Protein AF-0000000079072827 (afdb_homodimer)

Sequence (158 aa):
MLQDTTKVFKAGNSLSVRLTKQDLTKFHVEDGTVLEKEYDPNGKKITFKIVDSINPNLDNFIDQFYEENKELTRELENKMLQDTTKVFKAGNSLSVRLTKQDLTKFHVEDGTVLEKEYDPNGKKITFKIVDSINPNLDNFIDQFYEENKELTRELENK

Radius of gyration: 17.03 Å; Cα contacts (8 Å, |Δi|>4): 230; chains: 2; bounding box: 29×46×60 Å

InterPro domains:
  IPR037914 SpoVT-AbrB domain superfamily [SSF89447] (5-67)

Nearest PDB structures (foldseek):
  1ub4-assembly1_C-2  TM=8.179E-01  e=3.157E-01  Escherichia coli
  2mrn-assembly1_B  TM=8.016E-01  e=7.276E-01  Escherichia coli K-12
  2mru-assembly1_A  TM=8.469E-01  e=1.677E+00  Escherichia coli K-12
  2mru-assembly1_B  TM=8.025E-01  e=1.297E+00  Escherichia coli K-12
  3o27-assembly1_B  TM=5.192E-01  e=4.394E+00  Saccharolobus islandicus

pLDDT: mean 77.92, std 18.13, range [33.12, 97.69]

Foldseek 3Di:
DPPPDWDWDDDDPDIDTDQDPVNCVVPVDDPPFDWDWDADPVRPDIDTHGDPDPPSVVVSVVVVVCVVCVVVVVVVVVD/DPPPDWDWDDDPPDIDTDQDPVNCVVPPDDPLFDWDWDADPVRPDIDTHGDPDPPSVVVSVVVVVCVVCVVVVVVVVVD

Secondary structure (DSSP, 8-state):
----EEE-EEETTEEEEEE-HHHHHHS---TT-EEEEEE-TTSSEEEEEE---SSHHHHHHHHHHHHHTHHHHHHHHT-/----EEE-EEETTEEEEEE-HHHHHHS---TT-EEEEEE-TTSSEEEEEE---SSHHHHHHHHHHHHHTHHHHHHHHT-

Organism: NCBI:txid47770

Structure (mmCIF, N/CA/C/O backbone):
data_AF-0000000079072827-model_v1
#
loop_
_entity.id
_entity.type
_entity.pdbx_description
1 polymer 'AbrB family transcriptional regulator'
#
loop_
_atom_site.group_PDB
_atom_site.id
_atom_site.type_symbol
_atom_site.label_atom_id
_atom_site.label_alt_id
_atom_site.label_comp_id
_atom_site.label_asym_id
_atom_site.label_entity_id
_atom_site.label_seq_id
_atom_site.pdbx_PDB_ins_code
_atom_site.Cartn_x
_atom_site.Cartn_y
_atom_site.Cartn_z
_atom_site.occupancy
_atom_site.B_iso_or_equiv
_atom_site.auth_seq_id
_atom_site.auth_comp_id
_atom_site.auth_asym_id
_atom_site.auth_atom_id
_atom_site.pdbx_PDB_model_num
ATOM 1 N N . MET A 1 1 ? -7.984 -13.344 -16.609 1 33.19 1 MET A N 1
ATOM 2 C CA . MET A 1 1 ? -7.684 -11.93 -16.453 1 33.19 1 MET A CA 1
ATOM 3 C C . MET A 1 1 ? -6.699 -11.703 -15.312 1 33.19 1 MET A C 1
ATOM 5 O O . MET A 1 1 ? -6.949 -12.109 -14.18 1 33.19 1 MET A O 1
ATOM 9 N N . LEU A 1 2 ? -5.348 -11.609 -15.594 1 46.47 2 LEU A N 1
ATOM 10 C CA . LEU A 1 2 ? -4.254 -11.672 -14.625 1 46.47 2 LEU A CA 1
ATOM 11 C C . LEU A 1 2 ? -4.391 -10.578 -13.57 1 46.47 2 LEU A C 1
ATOM 13 O O . LEU A 1 2 ? -4.641 -9.422 -13.906 1 46.47 2 LEU A O 1
ATOM 17 N N . GLN A 1 3 ? -4.98 -10.906 -12.484 1 61.28 3 GLN A N 1
ATOM 18 C CA . GLN A 1 3 ? -5.324 -9.992 -11.398 1 61.28 3 GLN A CA 1
ATOM 19 C C . GLN A 1 3 ? -4.168 -9.039 -11.102 1 61.28 3 GLN A C 1
ATOM 21 O O . GLN A 1 3 ? -3.004 -9.398 -11.266 1 61.28 3 GLN A O 1
ATOM 26 N N . ASP A 1 4 ? -4.48 -7.664 -11.156 1 78.88 4 ASP A N 1
ATOM 27 C CA . ASP A 1 4 ? -3.508 -6.645 -10.781 1 78.88 4 ASP A CA 1
ATOM 28 C C . ASP A 1 4 ? -2.906 -6.938 -9.414 1 78.88 4 ASP A C 1
ATOM 30 O O . ASP A 1 4 ? -3.582 -6.793 -8.391 1 78.88 4 ASP A O 1
ATOM 34 N N . THR A 1 5 ? -1.734 -7.664 -9.484 1 86.62 5 THR A N 1
ATOM 35 C CA . THR A 1 5 ? -1.096 -8.078 -8.234 1 86.62 5 THR A CA 1
ATOM 36 C C . THR A 1 5 ? 0.254 -7.383 -8.07 1 86.62 5 THR A C 1
ATOM 38 O O . THR A 1 5 ? 0.794 -6.824 -9.023 1 86.62 5 THR A O 1
ATOM 41 N N . THR A 1 6 ? 0.702 -7.293 -6.887 1 87.75 6 THR A N 1
ATOM 42 C CA . THR A 1 6 ? 2.045 -6.855 -6.52 1 87.75 6 THR A CA 1
ATOM 43 C C . THR A 1 6 ? 2.605 -7.719 -5.395 1 87.75 6 THR A C 1
ATOM 45 O O . THR A 1 6 ? 1.878 -8.508 -4.785 1 87.75 6 THR A O 1
ATOM 48 N N . LYS A 1 7 ? 3.9 -7.695 -5.254 1 88.81 7 LYS A N 1
ATOM 49 C CA . LYS A 1 7 ? 4.543 -8.438 -4.172 1 88.81 7 LYS A CA 1
ATOM 50 C C . LYS A 1 7 ? 5.129 -7.488 -3.129 1 88.81 7 LYS A C 1
ATOM 52 O O . LYS A 1 7 ? 5.727 -6.469 -3.475 1 88.81 7 LYS A O 1
ATOM 57 N N . VAL A 1 8 ? 4.879 -7.859 -1.897 1 93.69 8 VAL A N 1
ATOM 58 C CA . VAL A 1 8 ? 5.566 -7.164 -0.812 1 93.69 8 VAL A CA 1
ATOM 59 C C . VAL A 1 8 ? 7.066 -7.434 -0.896 1 93.69 8 VAL A C 1
ATOM 61 O O . VAL A 1 8 ? 7.488 -8.562 -1.166 1 93.69 8 VAL A O 1
ATOM 64 N N . PHE A 1 9 ? 7.863 -6.383 -0.652 1 90.81 9 PHE A N 1
ATOM 65 C CA . PHE A 1 9 ? 9.305 -6.586 -0.741 1 90.81 9 PHE A CA 1
ATOM 66 C C . PHE A 1 9 ? 10.023 -5.887 0.406 1 90.81 9 PHE A C 1
ATOM 68 O O . PHE A 1 9 ? 9.484 -4.941 0.995 1 90.81 9 PHE A O 1
ATOM 75 N N . LYS A 1 10 ? 11.172 -6.371 0.644 1 88.75 10 LYS A N 1
ATOM 76 C CA . LYS A 1 10 ? 11.992 -5.777 1.69 1 88.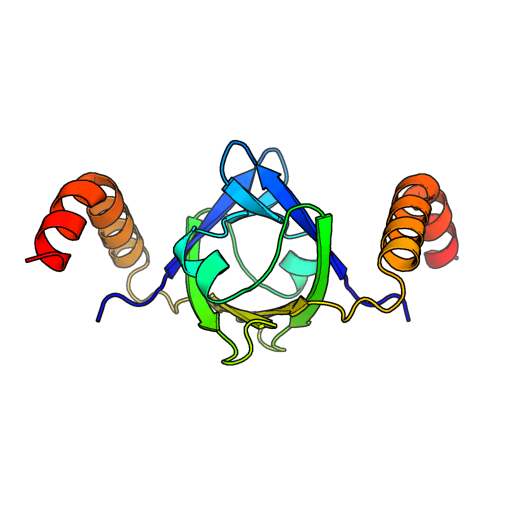75 10 LYS A CA 1
ATOM 77 C C . LYS A 1 10 ? 12.789 -4.59 1.155 1 88.75 10 LYS A C 1
ATOM 79 O O . LYS A 1 10 ? 13.461 -4.699 0.128 1 88.75 10 LYS A O 1
ATOM 84 N N . ALA A 1 11 ? 12.617 -3.473 1.735 1 82.81 11 ALA A N 1
ATOM 85 C CA . ALA A 1 11 ? 13.438 -2.287 1.497 1 82.81 11 ALA A CA 1
ATOM 86 C C . ALA A 1 11 ? 14.234 -1.91 2.742 1 82.81 11 ALA A C 1
ATOM 88 O O . ALA A 1 11 ? 13.727 -1.206 3.621 1 82.81 11 ALA A O 1
ATOM 89 N N . GLY A 1 12 ? 15.547 -2.342 2.844 1 83.06 12 GLY A N 1
ATOM 90 C CA . GLY A 1 12 ? 16.266 -2.234 4.102 1 83.06 12 GLY A CA 1
ATOM 91 C C . GLY A 1 12 ? 15.695 -3.117 5.195 1 83.06 12 GLY A C 1
ATOM 92 O O . GLY A 1 12 ? 15.578 -4.332 5.02 1 83.06 12 GLY A O 1
ATOM 93 N N . ASN A 1 13 ? 15.266 -2.5 6.281 1 86 13 ASN A N 1
ATOM 94 C CA . ASN A 1 13 ? 14.703 -3.262 7.391 1 86 13 ASN A CA 1
ATOM 95 C C . ASN A 1 13 ? 13.18 -3.195 7.406 1 86 13 ASN A C 1
ATOM 97 O O . ASN A 1 13 ? 12.539 -3.691 8.336 1 86 13 ASN A O 1
ATOM 101 N N . SER A 1 14 ? 12.688 -2.633 6.348 1 89.5 14 SER A N 1
ATOM 102 C CA . SER A 1 14 ? 11.242 -2.441 6.301 1 89.5 14 SER A CA 1
ATOM 103 C C . SER A 1 14 ? 10.625 -3.184 5.121 1 89.5 14 SER A C 1
ATOM 105 O O . SER A 1 14 ? 11.32 -3.531 4.164 1 89.5 14 SER A O 1
ATOM 107 N N . LEU A 1 15 ? 9.367 -3.523 5.27 1 94.69 15 LEU A N 1
ATOM 108 C CA . LEU A 1 15 ? 8.594 -4.027 4.141 1 94.69 15 LEU A CA 1
ATOM 109 C C . LEU A 1 15 ? 7.883 -2.893 3.416 1 94.69 15 LEU A C 1
ATOM 111 O O . LEU A 1 15 ? 7.484 -1.906 4.039 1 94.69 15 LEU A O 1
ATOM 115 N N . SER A 1 16 ? 7.754 -3.008 2.129 1 95.56 16 SER A N 1
ATOM 116 C CA . SER A 1 16 ? 7.121 -1.974 1.316 1 95.56 16 SER A CA 1
ATOM 117 C C . SER A 1 16 ? 6.312 -2.584 0.177 1 95.56 16 SER A C 1
ATOM 119 O O . SER A 1 16 ? 6.48 -3.762 -0.148 1 95.56 16 SER A O 1
ATOM 121 N N . VAL A 1 17 ? 5.453 -1.799 -0.346 1 96.12 17 VAL A N 1
ATOM 122 C CA . VAL A 1 17 ? 4.738 -2.121 -1.575 1 96.12 17 VAL A CA 1
ATOM 123 C C . VAL A 1 17 ? 5.043 -1.075 -2.643 1 96.12 17 VAL A C 1
ATOM 125 O O . VAL A 1 17 ? 4.969 0.128 -2.383 1 96.12 17 VAL A O 1
ATOM 128 N N . ARG A 1 18 ? 5.406 -1.565 -3.76 1 94.25 18 ARG A N 1
ATOM 129 C CA . ARG A 1 18 ? 5.672 -0.675 -4.883 1 94.25 18 ARG A CA 1
ATOM 130 C C . ARG A 1 18 ? 4.375 -0.261 -5.57 1 94.25 18 ARG A C 1
ATOM 132 O O . ARG A 1 18 ? 3.469 -1.079 -5.742 1 94.25 18 ARG A O 1
ATOM 139 N N . LEU A 1 19 ? 4.359 0.982 -5.961 1 95.94 19 LEU A N 1
ATOM 140 C CA . LEU A 1 19 ? 3.273 1.49 -6.793 1 95.94 19 LEU A CA 1
ATOM 141 C C . LEU A 1 19 ? 3.715 1.609 -8.25 1 95.94 19 LEU A C 1
ATOM 143 O O . LEU A 1 19 ? 4.512 2.488 -8.586 1 95.94 19 LEU A O 1
ATOM 147 N N . THR A 1 20 ? 3.178 0.785 -9.016 1 90.5 20 THR A N 1
ATOM 148 C CA . THR A 1 20 ? 3.564 0.727 -10.422 1 90.5 20 THR A CA 1
ATOM 149 C C . THR A 1 20 ? 2.975 1.903 -11.195 1 90.5 20 THR A C 1
ATOM 151 O O . THR A 1 20 ? 2.145 2.646 -10.664 1 90.5 20 THR A O 1
ATOM 154 N N . LYS A 1 21 ? 3.494 2.08 -12.391 1 88.5 21 LYS A N 1
ATOM 155 C CA . LYS A 1 21 ? 2.938 3.109 -13.266 1 88.5 21 LYS A CA 1
ATOM 156 C C . LYS A 1 21 ? 1.429 2.939 -13.422 1 88.5 21 LYS A C 1
ATOM 158 O O . LYS A 1 21 ? 0.687 3.924 -13.438 1 88.5 21 LYS A O 1
ATOM 163 N N . GLN A 1 22 ? 1.003 1.661 -13.602 1 89.25 22 GLN A N 1
ATOM 164 C CA . GLN A 1 22 ? -0.427 1.387 -13.703 1 89.25 22 GLN A CA 1
ATOM 165 C C . GLN A 1 22 ? -1.166 1.853 -12.445 1 89.25 22 GLN A C 1
ATOM 167 O O . GLN A 1 22 ? -2.252 2.428 -12.539 1 89.25 22 GLN A O 1
ATOM 172 N N . ASP A 1 23 ? -0.635 1.545 -11.281 1 93.69 23 ASP A N 1
ATOM 173 C CA . ASP A 1 23 ? -1.243 2.01 -10.039 1 93.69 23 ASP A CA 1
ATOM 174 C C . ASP A 1 23 ? -1.442 3.523 -10.062 1 93.69 23 ASP A C 1
ATOM 176 O O . ASP A 1 23 ? -2.496 4.02 -9.656 1 93.69 23 ASP A O 1
ATOM 180 N N . LEU A 1 24 ? -0.415 4.23 -10.617 1 94.5 24 LEU A N 1
ATOM 181 C CA . LEU A 1 24 ? -0.396 5.684 -10.531 1 94.5 24 LEU A CA 1
ATOM 182 C C . LEU A 1 24 ? -1.414 6.297 -11.492 1 94.5 24 LEU A C 1
ATOM 184 O O . LEU A 1 24 ? -1.799 7.457 -11.336 1 94.5 24 LEU A O 1
ATOM 188 N N . THR A 1 25 ? -1.812 5.547 -12.492 1 93.75 25 THR A N 1
ATOM 189 C CA . THR A 1 25 ? -2.887 6.004 -13.367 1 93.75 25 THR A CA 1
ATOM 190 C C . THR A 1 25 ? -4.234 5.926 -12.656 1 93.75 25 THR A C 1
ATOM 192 O O . THR A 1 25 ? -5.16 6.668 -12.992 1 93.75 25 THR A O 1
AT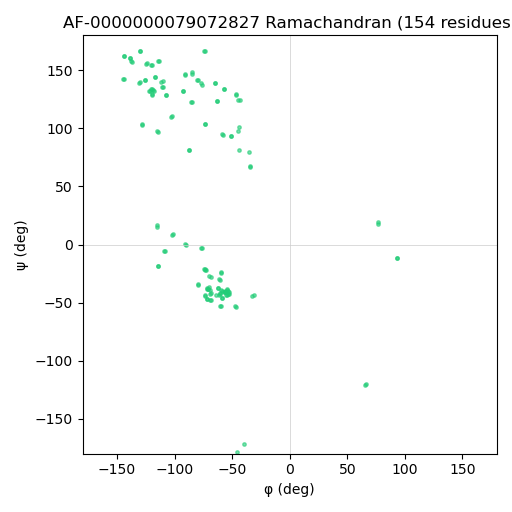OM 195 N N . LYS A 1 26 ? -4.332 5.094 -11.633 1 95.06 26 LYS A N 1
ATOM 196 C CA . LYS A 1 26 ? -5.609 4.812 -10.977 1 95.06 26 LYS A CA 1
ATOM 197 C C . LYS A 1 26 ? -5.613 5.328 -9.539 1 95.06 26 LYS A C 1
ATOM 199 O O . LYS A 1 26 ? -6.664 5.387 -8.898 1 95.06 26 LYS A O 1
ATOM 204 N N . PHE A 1 27 ? -4.559 5.566 -9.031 1 95.75 27 PHE A N 1
ATOM 205 C CA . PHE A 1 27 ? -4.305 6.102 -7.695 1 95.75 27 PHE A CA 1
ATOM 206 C C . PHE A 1 27 ? -3.383 7.312 -7.762 1 95.75 27 PHE A C 1
ATOM 208 O O . PHE A 1 27 ? -2.172 7.168 -7.938 1 95.75 27 PHE A O 1
ATOM 215 N N . HIS A 1 28 ? -3.959 8.477 -7.617 1 94.44 28 HIS A N 1
ATOM 216 C CA . HIS A 1 28 ? -3.285 9.719 -7.984 1 94.44 28 HIS A CA 1
ATOM 217 C C . HIS A 1 28 ? -2.455 10.25 -6.824 1 94.44 28 HIS A C 1
ATOM 219 O O . HIS A 1 28 ? -2.834 11.242 -6.188 1 94.44 28 HIS A O 1
ATOM 225 N N . VAL A 1 29 ? -1.306 9.641 -6.742 1 93.94 29 VAL A N 1
ATOM 226 C CA . VAL A 1 29 ? -0.385 10.055 -5.688 1 93.94 29 VAL A CA 1
ATOM 227 C C . VAL A 1 29 ? 0.958 10.445 -6.297 1 93.94 29 VAL A C 1
ATOM 229 O O . VAL A 1 29 ? 1.267 10.07 -7.43 1 93.94 29 VAL A O 1
ATOM 232 N N . GLU A 1 30 ? 1.674 11.266 -5.609 1 90.94 30 GLU A N 1
ATOM 233 C CA . GLU A 1 30 ? 3.049 11.648 -5.914 1 90.94 30 GLU A CA 1
ATOM 234 C C . GLU A 1 30 ? 3.945 11.508 -4.688 1 90.94 30 GLU A C 1
ATOM 236 O O . GLU A 1 30 ? 3.471 11.172 -3.6 1 90.94 30 GLU A O 1
ATOM 241 N N . ASP A 1 31 ? 5.207 11.555 -4.957 1 90.38 31 ASP A N 1
ATOM 242 C CA . ASP A 1 31 ? 6.141 11.562 -3.834 1 90.38 31 ASP A CA 1
ATOM 243 C C . ASP A 1 31 ? 5.707 12.562 -2.766 1 90.38 31 ASP A C 1
ATOM 245 O O . ASP A 1 31 ? 5.363 13.703 -3.078 1 90.38 31 ASP A O 1
ATOM 249 N N . GLY A 1 32 ? 5.633 12.141 -1.535 1 88.19 32 GLY A N 1
ATOM 250 C CA . GLY A 1 32 ? 5.273 13.008 -0.43 1 88.19 32 GLY A CA 1
ATOM 251 C C . GLY A 1 32 ? 3.787 12.992 -0.117 1 88.19 32 GLY A C 1
ATOM 252 O O . GLY A 1 32 ? 3.355 13.539 0.9 1 88.19 32 GLY A O 1
ATOM 253 N N . THR A 1 33 ? 2.943 12.422 -0.979 1 90.25 33 THR A N 1
ATOM 254 C CA . THR A 1 33 ? 1.516 12.344 -0.694 1 90.25 33 THR A CA 1
ATOM 255 C C . THR A 1 33 ? 1.265 11.625 0.627 1 90.25 33 THR A C 1
ATOM 257 O O . THR A 1 33 ? 1.859 10.578 0.891 1 90.25 33 THR A O 1
ATOM 260 N N . VAL A 1 34 ? 0.416 12.164 1.445 1 89.81 34 VAL A N 1
ATOM 261 C CA . VAL A 1 34 ? 0.065 11.578 2.732 1 89.81 34 VAL A CA 1
ATOM 262 C C . VAL A 1 34 ? -1.169 10.688 2.576 1 89.81 34 VAL A C 1
ATOM 264 O O . VAL A 1 34 ? -2.158 11.094 1.96 1 89.81 34 VAL A O 1
ATOM 267 N N . LEU A 1 35 ? -1.066 9.5 3.131 1 93 35 LEU A N 1
ATOM 268 C CA . LEU A 1 35 ? -2.135 8.516 3.037 1 93 35 LEU A CA 1
ATOM 269 C C . LEU A 1 35 ? -2.637 8.125 4.426 1 93 35 LEU A C 1
ATOM 271 O O . LEU A 1 35 ? -1.845 7.973 5.355 1 93 35 LEU A O 1
ATOM 275 N N . GLU A 1 36 ? -3.836 8.086 4.59 1 92.5 36 GLU A N 1
ATOM 276 C CA . GLU A 1 36 ? -4.43 7.426 5.746 1 92.5 36 GLU A CA 1
ATOM 277 C C . GLU A 1 36 ? -4.609 5.93 5.5 1 92.5 36 GLU A C 1
ATOM 279 O O . GLU A 1 36 ? -4.879 5.508 4.375 1 92.5 36 GLU A O 1
ATOM 284 N N . LYS A 1 37 ? -4.484 5.141 6.512 1 94.19 37 LYS A N 1
ATOM 285 C CA . LYS A 1 37 ? -4.566 3.689 6.402 1 94.19 37 LYS A CA 1
ATOM 286 C C . LYS A 1 37 ? -5.84 3.156 7.051 1 94.19 37 LYS A C 1
ATOM 288 O O . LYS A 1 37 ? -6.262 3.646 8.102 1 94.19 37 LYS A O 1
ATOM 293 N N . GLU A 1 38 ? -6.422 2.219 6.457 1 95 38 GLU A N 1
ATOM 294 C CA . GLU A 1 38 ? -7.5 1.408 7.012 1 95 38 GLU A CA 1
ATOM 295 C C . GLU A 1 38 ? -7.172 -0.08 6.934 1 95 38 GLU A C 1
ATOM 297 O O . GLU A 1 38 ? -6.629 -0.55 5.93 1 95 38 GLU A O 1
ATOM 302 N N . TYR A 1 39 ? -7.582 -0.737 8.008 1 95.75 39 TYR A N 1
ATOM 303 C CA . TYR A 1 39 ? -7.27 -2.16 8.086 1 95.75 39 TYR A CA 1
ATOM 304 C C . TYR A 1 39 ? -8.547 -2.996 8.102 1 95.75 39 TYR A C 1
ATOM 306 O O . TYR A 1 39 ? -9.555 -2.592 8.695 1 95.75 39 TYR A O 1
ATOM 314 N N . ASP A 1 40 ? -8.406 -4.078 7.465 1 94.06 40 ASP A N 1
ATOM 315 C CA . ASP A 1 40 ? -9.422 -5.113 7.641 1 94.06 40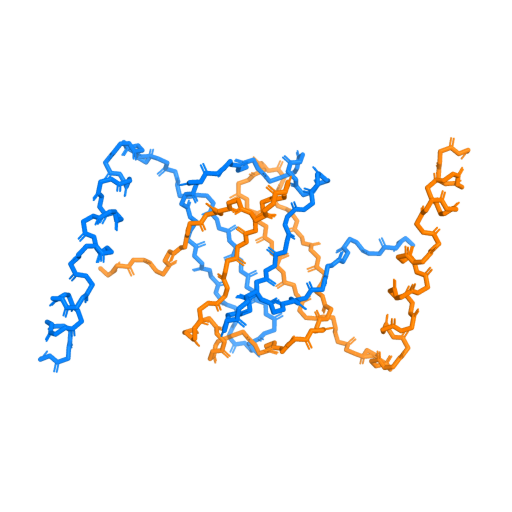 ASP A CA 1
ATOM 316 C C . ASP A 1 40 ? -9.242 -5.832 8.977 1 94.06 40 ASP A C 1
ATOM 318 O O . ASP A 1 40 ? -8.117 -6.117 9.391 1 94.06 40 ASP A O 1
ATOM 322 N N . PRO A 1 41 ? -10.281 -6.102 9.688 1 93.25 41 PRO A N 1
ATOM 323 C CA . PRO A 1 41 ? -10.18 -6.723 11.008 1 93.25 41 PRO A CA 1
ATOM 324 C C . PRO A 1 41 ? -9.5 -8.094 10.961 1 93.25 41 PRO A C 1
ATOM 326 O O . PRO A 1 41 ? -8.93 -8.531 11.969 1 93.25 41 PRO A O 1
ATOM 329 N N . ASN A 1 42 ? -9.516 -8.797 9.82 1 91.81 42 ASN A N 1
ATOM 330 C CA . ASN A 1 42 ? -8.953 -10.141 9.727 1 91.81 42 ASN A CA 1
ATOM 331 C C . ASN A 1 42 ? -7.48 -10.102 9.32 1 91.81 42 ASN A C 1
ATOM 333 O O . ASN A 1 42 ? -6.848 -11.148 9.164 1 91.81 42 ASN A O 1
ATOM 337 N N . GLY A 1 43 ? -7 -8.961 9.133 1 94.5 43 GLY A N 1
ATOM 338 C CA . GLY A 1 43 ? -5.59 -8.805 8.82 1 94.5 43 GLY A CA 1
ATOM 339 C C . GLY A 1 43 ? -5.254 -9.156 7.379 1 94.5 43 GLY A C 1
ATOM 340 O O . GLY A 1 43 ? -4.094 -9.398 7.051 1 94.5 43 GLY A O 1
ATOM 341 N N . LYS A 1 44 ? -6.234 -9.18 6.488 1 93.94 44 LYS A N 1
ATOM 342 C CA . LYS A 1 44 ? -6.023 -9.68 5.133 1 93.94 44 LYS A CA 1
ATOM 343 C C . LYS A 1 44 ? -6.062 -8.539 4.117 1 93.94 44 LYS A C 1
ATOM 345 O O . LYS A 1 44 ? -5.781 -8.742 2.936 1 93.94 44 LYS A O 1
ATOM 350 N N . LYS A 1 45 ? -6.398 -7.328 4.609 1 96.31 45 LYS A N 1
ATOM 351 C CA . LYS A 1 45 ? -6.527 -6.203 3.693 1 96.31 45 LYS A CA 1
ATOM 352 C C . LYS A 1 45 ? -6.047 -4.906 4.344 1 96.31 45 LYS A C 1
ATOM 354 O O . LYS A 1 45 ? -6.316 -4.656 5.52 1 96.31 45 LYS A O 1
ATOM 359 N N . ILE A 1 46 ? -5.406 -4.055 3.609 1 97.69 46 ILE A N 1
ATOM 360 C CA . ILE A 1 46 ? -5.082 -2.688 4.008 1 97.69 46 ILE A CA 1
ATOM 361 C C . ILE A 1 46 ? -5.5 -1.716 2.908 1 97.69 46 ILE A C 1
ATOM 363 O O . ILE A 1 46 ? -5.352 -2.01 1.721 1 97.69 46 ILE A O 1
ATOM 367 N N . THR A 1 47 ? -6.027 -0.637 3.277 1 97.19 47 THR A N 1
ATOM 368 C CA . THR A 1 47 ? -6.434 0.416 2.354 1 97.19 47 THR A CA 1
ATOM 369 C C . THR A 1 47 ? -5.668 1.705 2.629 1 97.19 47 THR A C 1
ATOM 371 O O . THR A 1 47 ? -5.516 2.109 3.783 1 97.19 47 THR A O 1
ATOM 374 N N . PHE A 1 48 ? -5.168 2.27 1.556 1 96.69 48 PHE A N 1
ATOM 375 C CA . PHE A 1 48 ? -4.566 3.596 1.607 1 96.69 48 PHE A CA 1
ATOM 376 C C . PHE A 1 48 ? -5.469 4.629 0.941 1 96.69 48 PHE A C 1
ATOM 378 O O . PHE A 1 48 ? -5.91 4.434 -0.193 1 96.69 48 PHE A O 1
ATOM 385 N N . LYS A 1 49 ? -5.73 5.719 1.673 1 94.56 49 LYS A N 1
ATOM 386 C CA . LYS A 1 49 ? -6.559 6.812 1.177 1 94.56 49 LYS A CA 1
ATOM 387 C C . LYS A 1 49 ? -5.793 8.133 1.188 1 94.56 49 LYS A C 1
ATOM 389 O O . LYS A 1 49 ? -5.145 8.469 2.18 1 94.56 49 LYS A O 1
ATOM 394 N N . ILE A 1 50 ? -5.914 8.789 0.037 1 92.5 50 ILE A N 1
ATOM 395 C CA . ILE A 1 50 ? -5.297 10.109 -0.015 1 92.5 50 ILE A CA 1
ATOM 396 C C . ILE A 1 50 ? -5.973 11.039 0.991 1 92.5 50 ILE A C 1
ATOM 398 O O . ILE A 1 50 ? -7.203 11.125 1.031 1 92.5 50 ILE A O 1
ATOM 402 N N . VAL A 1 51 ? -5.152 11.539 1.825 1 85.31 51 VAL A N 1
ATOM 403 C CA . VAL A 1 51 ? -5.688 12.484 2.799 1 85.31 51 VAL A CA 1
ATOM 404 C C . VAL A 1 51 ? -5.992 13.812 2.115 1 85.31 51 VAL A C 1
ATOM 406 O O . VAL A 1 51 ? -5.141 14.367 1.416 1 85.31 51 VAL A O 1
ATOM 409 N N . ASP A 1 52 ? -7.188 14.078 1.859 1 70.56 52 ASP A N 1
ATOM 410 C CA . ASP A 1 52 ? -7.578 15.359 1.289 1 70.56 52 ASP A CA 1
ATOM 411 C C . ASP A 1 52 ? -6.852 16.516 1.983 1 70.56 52 ASP A C 1
ATOM 413 O O . ASP A 1 52 ? -6.676 16.5 3.203 1 70.56 52 ASP A O 1
ATOM 417 N N . SER A 1 53 ? -5.785 16.922 1.169 1 52.41 53 SER A N 1
ATOM 418 C CA . SER A 1 53 ? -5.074 18.109 1.643 1 52.41 53 SER A CA 1
ATOM 419 C C . SER A 1 53 ? -6.027 19.094 2.314 1 52.41 53 SER A C 1
ATOM 421 O O . SER A 1 53 ? -6.934 19.625 1.671 1 52.41 53 SER A O 1
ATOM 423 N N . ILE A 1 54 ? -6.578 18.844 3.355 1 55.03 54 ILE A N 1
ATOM 424 C CA . ILE A 1 54 ? -6.445 20.219 3.816 1 55.03 54 ILE A CA 1
ATOM 425 C C . ILE A 1 54 ? -5.074 20.766 3.422 1 55.03 54 ILE A C 1
ATOM 427 O O . ILE A 1 54 ? -4.199 20.016 2.996 1 55.03 54 ILE A O 1
ATOM 431 N N . ASN A 1 55 ? -4.531 21.984 3.832 1 57.03 55 ASN A N 1
ATOM 432 C CA . ASN A 1 55 ? -3.311 22.688 3.479 1 57.03 55 ASN A CA 1
ATOM 433 C C . ASN A 1 55 ? -2.105 21.766 3.432 1 57.03 55 ASN A C 1
ATOM 435 O O . ASN A 1 55 ? -1.542 21.406 4.473 1 57.03 55 ASN A O 1
ATOM 439 N N . PRO A 1 56 ? -2.047 21.078 2.238 1 53.88 56 PRO A N 1
ATOM 440 C CA . PRO A 1 56 ? -0.885 20.203 2.109 1 53.88 56 PRO A CA 1
ATOM 441 C C . PRO A 1 56 ? 0.337 20.719 2.863 1 53.88 56 PRO A C 1
ATOM 443 O O . PRO A 1 56 ? 1.117 19.938 3.402 1 53.88 56 PRO A O 1
ATOM 446 N N . ASN A 1 57 ? 0.471 21.969 2.672 1 53.06 57 ASN A N 1
ATOM 447 C CA . ASN A 1 57 ? 1.551 22.594 3.422 1 53.06 57 ASN A CA 1
ATOM 448 C C . ASN A 1 57 ? 1.425 22.328 4.918 1 53.06 57 ASN A C 1
ATOM 450 O O . ASN A 1 57 ? 2.424 22.078 5.594 1 53.06 57 ASN A O 1
ATOM 454 N N . LEU A 1 58 ? 0.238 22.359 5.297 1 58.31 58 LEU A N 1
ATOM 455 C CA . LEU A 1 58 ? 0.027 22.125 6.719 1 58.31 58 LEU A CA 1
ATOM 456 C C . LEU A 1 58 ? 0.267 20.656 7.066 1 58.31 58 LEU A C 1
ATOM 458 O O . LEU A 1 58 ? 0.895 20.359 8.086 1 58.31 58 LEU A O 1
ATOM 462 N N . ASP A 1 59 ? -0.094 19.797 6.289 1 55.66 59 ASP A N 1
ATOM 463 C CA . ASP A 1 59 ? 0.045 18.375 6.543 1 55.66 59 ASP A CA 1
ATOM 464 C C . ASP A 1 59 ? 1.512 17.953 6.52 1 55.66 59 ASP A C 1
ATOM 466 O O . ASP A 1 59 ? 1.959 17.188 7.379 1 55.66 59 ASP A O 1
ATOM 470 N N . ASN A 1 60 ? 2.109 18.422 5.5 1 57.5 60 ASN A N 1
ATOM 471 C CA . ASN A 1 60 ? 3.547 18.188 5.434 1 57.5 60 ASN A CA 1
ATOM 472 C C . ASN A 1 60 ? 4.262 18.719 6.668 1 57.5 60 ASN A C 1
ATOM 474 O O . ASN A 1 60 ? 5.215 18.109 7.156 1 57.5 60 ASN A O 1
ATOM 478 N N . PHE A 1 61 ? 3.783 19.891 7.055 1 60.03 61 PHE A N 1
ATOM 479 C CA . PHE A 1 61 ? 4.355 20.5 8.25 1 60.03 61 PHE A CA 1
ATOM 480 C C . PHE A 1 61 ? 4.109 19.625 9.469 1 60.03 61 PHE A C 1
ATOM 482 O O . PHE A 1 61 ? 5.012 19.422 10.289 1 60.03 61 PHE A O 1
ATOM 489 N N . ILE A 1 62 ? 3.08 19.047 9.562 1 61.59 62 ILE A N 1
ATOM 490 C CA . ILE A 1 62 ? 2.721 18.234 10.711 1 61.59 62 ILE A CA 1
ATOM 491 C C . ILE A 1 62 ? 3.518 16.922 10.695 1 61.59 62 ILE A C 1
ATOM 493 O O . ILE A 1 62 ? 4.074 16.516 11.711 1 61.59 62 ILE A O 1
ATOM 497 N N . ASP A 1 63 ? 3.566 16.406 9.562 1 58.09 63 ASP A N 1
ATOM 498 C CA . ASP A 1 63 ? 4.348 15.188 9.422 1 58.09 63 ASP A CA 1
ATOM 499 C C . ASP A 1 63 ? 5.809 15.422 9.789 1 58.09 63 ASP A C 1
ATOM 501 O O . ASP A 1 63 ? 6.418 14.602 10.484 1 58.09 63 ASP A O 1
ATOM 505 N N . GLN A 1 64 ? 6.32 16.438 9.117 1 58.81 64 GLN A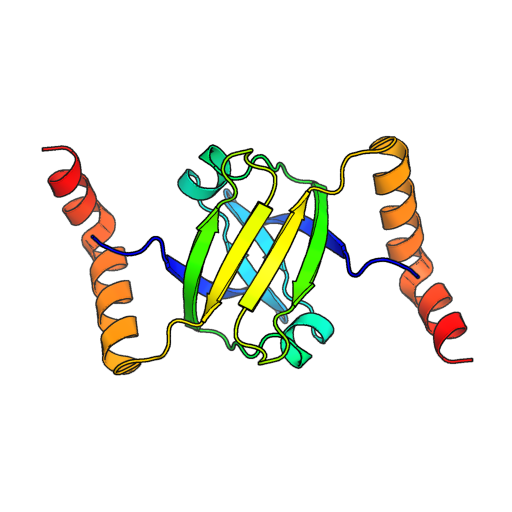 N 1
ATOM 506 C CA . GLN A 1 64 ? 7.699 16.812 9.422 1 58.81 64 GLN A CA 1
ATOM 507 C C . GLN A 1 64 ? 7.879 17.078 10.914 1 58.81 64 GLN A C 1
ATOM 509 O O . GLN A 1 64 ? 8.891 16.703 11.5 1 58.81 64 GLN A O 1
ATOM 514 N N . PHE A 1 65 ? 6.91 17.781 11.453 1 61.16 65 PHE A N 1
ATOM 515 C CA . PHE A 1 65 ? 6.926 18.078 12.883 1 61.16 65 PHE A CA 1
ATOM 516 C C . PHE A 1 65 ? 6.926 16.797 13.703 1 61.16 65 PHE A C 1
ATOM 518 O O . PHE A 1 65 ? 7.691 16.672 14.656 1 61.16 65 PHE A O 1
ATOM 525 N N . TYR A 1 66 ? 6.16 15.766 13.281 1 58.25 66 TYR A N 1
ATOM 526 C CA . TYR A 1 66 ? 6.07 14.492 13.984 1 58.25 66 TYR A CA 1
ATOM 527 C C . TYR A 1 66 ? 7.355 13.688 13.82 1 58.25 66 TYR A C 1
ATOM 529 O O . TYR A 1 66 ? 7.836 13.07 14.766 1 58.25 66 TYR A O 1
ATOM 537 N N . GLU A 1 67 ? 7.809 13.617 12.664 1 58 67 GLU A N 1
ATOM 538 C CA . GLU A 1 67 ? 9.039 12.883 12.398 1 58 67 GLU A CA 1
ATOM 539 C C . GLU A 1 67 ? 10.219 13.484 13.164 1 58 67 GLU A C 1
ATOM 541 O O . GLU A 1 67 ? 11.062 12.758 13.695 1 58 67 GLU A O 1
ATOM 546 N N . GLU A 1 68 ? 10.258 14.727 13.172 1 60.75 68 GLU A N 1
ATOM 547 C CA . GLU A 1 68 ? 11.336 15.438 13.852 1 60.75 68 GLU A CA 1
ATOM 548 C C . GLU A 1 68 ? 11.219 15.297 15.367 1 60.75 68 GLU A C 1
ATOM 550 O O . GLU A 1 68 ? 12.227 15.305 16.078 1 60.75 68 GLU A O 1
ATOM 555 N N . ASN A 1 69 ? 9.992 15.109 15.703 1 60.88 69 ASN A N 1
ATOM 556 C CA . ASN A 1 69 ? 9.758 15.086 17.141 1 60.88 69 ASN A CA 1
ATOM 557 C C . ASN A 1 69 ? 9.273 13.711 17.609 1 60.88 69 ASN A C 1
ATOM 559 O O . ASN A 1 69 ? 8.609 13.602 18.641 1 60.88 69 ASN A O 1
ATOM 563 N N . LYS A 1 70 ? 9.445 12.711 16.734 1 60.31 70 LYS A N 1
ATOM 564 C CA . LYS A 1 70 ? 8.953 11.359 16.953 1 60.31 70 LYS A CA 1
ATOM 565 C C . LYS A 1 70 ? 9.289 10.867 18.359 1 60.31 70 LYS A C 1
ATOM 567 O O . LYS A 1 70 ? 8.453 10.266 19.031 1 60.31 70 LYS A O 1
ATOM 572 N N . GLU A 1 71 ? 10.5 10.945 18.656 1 56.69 71 GLU A N 1
ATOM 573 C CA . GLU A 1 71 ? 10.938 10.523 19.984 1 56.69 71 GLU A CA 1
ATOM 574 C C . GLU A 1 71 ? 10.18 11.273 21.078 1 56.69 71 GLU A C 1
ATOM 576 O O . GLU A 1 71 ? 9.789 10.68 22.078 1 56.69 71 GLU A O 1
ATOM 581 N N . LEU A 1 72 ? 9.992 12.492 20.812 1 58.44 72 LEU A N 1
ATOM 582 C CA . LEU A 1 72 ? 9.297 13.297 21.812 1 58.44 72 LEU A CA 1
ATOM 583 C C . LEU A 1 72 ? 7.832 12.883 21.906 1 58.44 72 LEU A C 1
ATOM 585 O O . LEU A 1 72 ? 7.277 12.797 23.016 1 58.44 72 LEU A O 1
ATOM 589 N N . THR A 1 73 ? 7.246 12.664 20.797 1 57.5 73 THR A N 1
ATOM 590 C CA . THR A 1 73 ? 5.832 12.297 20.75 1 57.5 73 THR A CA 1
ATOM 591 C C . THR A 1 73 ? 5.617 10.891 21.312 1 57.5 73 THR A C 1
ATOM 593 O O . THR A 1 73 ? 4.66 10.648 22.047 1 57.5 73 THR A O 1
ATOM 596 N N . ARG A 1 74 ? 6.449 10.047 21.047 1 55.78 74 ARG A N 1
ATOM 597 C CA . ARG A 1 74 ? 6.387 8.695 21.609 1 55.78 74 ARG A CA 1
ATOM 598 C C . ARG A 1 74 ? 6.492 8.727 23.125 1 55.78 74 ARG A C 1
ATOM 600 O O . ARG A 1 74 ? 5.809 7.969 23.812 1 55.78 74 ARG A O 1
ATOM 607 N N . GLU A 1 75 ? 7.328 9.469 23.562 1 55.06 75 GLU A N 1
ATOM 608 C CA . GLU A 1 75 ? 7.508 9.641 25 1 55.06 75 GLU A CA 1
ATOM 609 C C . GLU A 1 75 ? 6.246 10.188 25.656 1 55.06 75 GLU A C 1
ATOM 611 O O . GLU A 1 75 ? 5.922 9.828 26.781 1 55.06 75 GLU A O 1
ATOM 616 N N . LEU A 1 76 ? 5.59 10.891 24.953 1 55.62 76 LEU A N 1
ATOM 617 C CA . LEU A 1 76 ? 4.367 11.477 25.484 1 55.62 76 LEU A CA 1
ATOM 618 C C . LEU A 1 76 ? 3.227 10.469 25.469 1 55.62 76 LEU A C 1
ATOM 620 O O . LEU A 1 76 ? 2.354 10.5 26.344 1 55.62 76 LEU A O 1
ATOM 624 N N . GLU A 1 77 ? 3.287 9.664 24.453 1 51.5 77 GLU A N 1
ATOM 625 C CA . GLU A 1 77 ? 2.252 8.641 24.359 1 51.5 77 GLU A CA 1
ATOM 626 C C . GLU A 1 77 ? 2.449 7.555 25.406 1 51.5 77 GLU A C 1
ATOM 628 O O . GLU A 1 77 ? 1.485 6.918 25.844 1 51.5 77 GLU A O 1
ATOM 633 N N . ASN A 1 78 ? 3.572 7.148 25.734 1 50.56 78 ASN A N 1
ATOM 634 C CA . ASN A 1 78 ? 3.887 6.117 26.719 1 50.56 78 ASN A CA 1
ATOM 635 C C . ASN A 1 78 ? 3.756 6.648 28.141 1 50.56 78 ASN A C 1
ATOM 637 O O . ASN A 1 78 ? 3.953 5.902 29.109 1 50.56 78 ASN A O 1
ATOM 641 N N . LYS A 1 79 ? 3.455 7.926 28.406 1 48.03 79 LYS A N 1
ATOM 642 C CA . LYS A 1 79 ? 3.088 8.352 29.75 1 48.03 79 LYS A CA 1
ATOM 643 C C . LYS A 1 79 ? 1.577 8.297 29.953 1 48.03 79 LYS A C 1
ATOM 645 O O . LYS A 1 79 ? 0.811 8.484 29 1 48.03 79 LYS A O 1
ATOM 650 N N . MET B 1 1 ? -6.887 12.078 17.641 1 33.12 1 MET B N 1
ATOM 651 C CA . MET B 1 1 ? -6.441 10.711 17.406 1 33.12 1 MET B CA 1
ATOM 652 C C . MET B 1 1 ? -5.625 10.617 16.109 1 33.12 1 MET B C 1
ATOM 654 O O . MET B 1 1 ? -6.109 10.992 15.047 1 33.12 1 MET B O 1
ATOM 658 N N . LEU B 1 2 ? -4.262 10.719 16.188 1 46.22 2 LEU B N 1
ATOM 659 C CA . LEU B 1 2 ? -3.355 10.938 15.062 1 46.22 2 LEU B CA 1
ATOM 660 C C . LEU B 1 2 ? -3.504 9.828 14.023 1 46.22 2 LEU B C 1
ATOM 662 O O . LEU B 1 2 ? -3.5 8.648 14.367 1 46.22 2 LEU B O 1
ATOM 666 N N . GLN B 1 3 ? -4.309 10.07 13.062 1 61.41 3 GLN B N 1
ATOM 667 C CA . GLN B 1 3 ? -4.688 9.102 12.039 1 61.41 3 GLN B CA 1
ATOM 668 C C . GLN B 1 3 ? -3.465 8.352 11.516 1 61.41 3 GLN B C 1
ATOM 670 O O . GLN B 1 3 ? -2.359 8.891 11.492 1 61.41 3 GLN B O 1
ATOM 675 N N . ASP B 1 4 ? -3.553 6.938 11.609 1 79.25 4 ASP B N 1
ATOM 676 C CA . ASP B 1 4 ? -2.512 6.082 11.047 1 79.25 4 ASP B CA 1
ATOM 677 C C . ASP B 1 4 ? -2.221 6.453 9.594 1 79.25 4 ASP B C 1
ATOM 679 O O . ASP B 1 4 ? -3.039 6.199 8.711 1 79.25 4 ASP B O 1
ATOM 683 N N . THR B 1 5 ? -1.202 7.344 9.492 1 86.75 5 THR B N 1
ATOM 684 C CA . THR B 1 5 ? -0.867 7.836 8.156 1 86.75 5 THR B CA 1
ATOM 685 C C . THR B 1 5 ? 0.521 7.359 7.742 1 86.75 5 THR B C 1
ATOM 687 O O . THR B 1 5 ? 1.304 6.898 8.578 1 86.75 5 THR B O 1
ATOM 690 N N . THR B 1 6 ? 0.761 7.332 6.496 1 88.12 6 THR B N 1
ATOM 691 C CA . THR B 1 6 ? 2.07 7.105 5.891 1 88.12 6 THR B CA 1
ATOM 692 C C . THR B 1 6 ? 2.281 8.031 4.699 1 88.12 6 THR B C 1
ATOM 694 O O . THR B 1 6 ? 1.347 8.695 4.25 1 88.12 6 THR B O 1
ATOM 697 N N . LYS B 1 7 ? 3.514 8.211 4.328 1 88.94 7 LYS B N 1
ATOM 698 C CA . LYS B 1 7 ? 3.838 9.031 3.164 1 88.94 7 LYS B CA 1
ATOM 699 C C . LYS B 1 7 ? 4.367 8.18 2.018 1 88.94 7 LYS B C 1
ATOM 701 O O . LYS B 1 7 ? 5.168 7.266 2.234 1 88.94 7 LYS B O 1
ATOM 706 N N . VAL B 1 8 ? 3.848 8.492 0.842 1 93.75 8 VAL B N 1
ATOM 707 C CA . VAL B 1 8 ? 4.43 7.898 -0.358 1 93.75 8 VAL B CA 1
ATOM 708 C C . VAL B 1 8 ? 5.859 8.398 -0.54 1 93.75 8 VAL B C 1
ATOM 710 O O . VAL B 1 8 ? 6.141 9.578 -0.335 1 93.75 8 VAL B O 1
ATOM 713 N N . PHE B 1 9 ? 6.75 7.48 -0.927 1 91.06 9 PHE B N 1
ATOM 714 C CA . PHE B 1 9 ? 8.133 7.902 -1.094 1 91.06 9 PHE B CA 1
ATOM 715 C C . PHE B 1 9 ? 8.734 7.309 -2.363 1 91.06 9 PHE B C 1
ATOM 717 O O . PHE B 1 9 ? 8.258 6.281 -2.857 1 91.06 9 PHE B O 1
ATOM 724 N N . LYS B 1 10 ? 9.719 7.965 -2.797 1 88.38 10 LYS B N 1
ATOM 725 C CA . LYS B 1 10 ? 10.422 7.5 -3.986 1 88.38 10 LYS B CA 1
ATOM 726 C C . LYS B 1 10 ? 11.477 6.457 -3.625 1 88.38 10 LYS B C 1
ATOM 728 O O . LYS B 1 10 ? 12.297 6.676 -2.73 1 88.38 10 LYS B O 1
ATOM 733 N N . ALA B 1 11 ? 11.375 5.32 -4.188 1 83 11 ALA B N 1
ATOM 734 C CA . ALA B 1 11 ? 12.391 4.277 -4.113 1 83 11 ALA B CA 1
ATOM 735 C C . ALA B 1 11 ? 12.984 3.994 -5.488 1 83 11 ALA B C 1
ATOM 737 O O . ALA B 1 11 ? 12.438 3.207 -6.262 1 83 11 ALA B O 1
ATOM 738 N N . GLY B 1 12 ? 14.188 4.598 -5.828 1 82.25 12 GLY B N 1
ATOM 739 C CA . GLY B 1 12 ? 14.672 4.566 -7.195 1 82.25 12 GLY B CA 1
ATOM 740 C C . GLY B 1 12 ? 13.789 5.324 -8.164 1 82.25 12 GLY B C 1
ATOM 741 O O . GLY B 1 12 ? 13.516 6.512 -7.965 1 82.25 12 GLY B O 1
ATOM 742 N N . ASN B 1 13 ? 13.289 4.625 -9.148 1 85.44 13 ASN B N 1
ATOM 743 C CA . ASN B 1 13 ? 12.438 5.266 -10.141 1 85.44 13 ASN B CA 1
ATOM 744 C C . ASN B 1 13 ? 10.961 4.977 -9.883 1 85.44 13 ASN B C 1
ATOM 746 O O . ASN B 1 13 ? 10.094 5.363 -10.672 1 85.44 13 ASN B O 1
ATOM 750 N N . SER B 1 14 ? 10.734 4.375 -8.742 1 89.06 14 SER B N 1
ATOM 751 C CA . SER B 1 14 ? 9.367 3.979 -8.43 1 89.06 14 SER B CA 1
ATOM 752 C C . SER B 1 14 ? 8.875 4.645 -7.148 1 89.06 14 SER B C 1
ATOM 754 O O . SER B 1 14 ? 9.68 5.113 -6.34 1 89.06 14 SER B O 1
ATOM 756 N N . LEU B 1 15 ? 7.59 4.793 -7.062 1 94.44 15 LEU B N 1
ATOM 757 C CA . LEU B 1 15 ? 6.977 5.191 -5.797 1 94.44 15 LEU B CA 1
ATOM 758 C C . LEU B 1 15 ? 6.594 3.973 -4.973 1 94.44 15 LEU B C 1
ATOM 760 O O . LEU B 1 15 ? 6.258 2.922 -5.523 1 94.44 15 LEU B O 1
ATOM 764 N N . SER B 1 16 ? 6.672 4.09 -3.693 1 95.62 16 SER B N 1
ATOM 765 C CA . SER B 1 16 ? 6.359 2.984 -2.795 1 95.62 16 SER B CA 1
ATOM 766 C C . SER B 1 16 ? 5.68 3.479 -1.523 1 95.62 16 SER B C 1
ATOM 768 O O . SER B 1 16 ? 5.715 4.672 -1.219 1 95.62 16 SER B O 1
ATOM 770 N N . VAL B 1 17 ? 5.062 2.574 -0.86 1 96.19 17 VAL B N 1
ATOM 771 C CA . VAL B 1 17 ? 4.527 2.797 0.48 1 96.19 17 VAL B CA 1
ATOM 772 C C . VAL B 1 17 ? 5.176 1.825 1.463 1 96.19 17 VAL B C 1
ATOM 774 O O . VAL B 1 17 ? 5.242 0.622 1.204 1 96.19 17 VAL B O 1
ATOM 777 N N . ARG B 1 18 ? 5.66 2.377 2.482 1 94.31 18 ARG B N 1
ATOM 778 C CA . ARG B 1 18 ? 6.254 1.552 3.529 1 94.31 18 ARG B CA 1
ATOM 779 C C . ARG B 1 18 ? 5.18 0.952 4.43 1 94.31 18 ARG B C 1
ATOM 781 O O . ARG B 1 18 ? 4.203 1.621 4.766 1 94.31 18 ARG B O 1
ATOM 788 N N . LEU B 1 19 ? 5.434 -0.274 4.812 1 96.06 19 LEU B N 1
ATOM 789 C CA . LEU B 1 19 ? 4.602 -0.929 5.816 1 96.06 19 LEU B CA 1
ATOM 790 C C . LEU B 1 19 ? 5.305 -0.953 7.172 1 96.06 19 LEU B C 1
ATOM 792 O O . LEU B 1 19 ? 6.277 -1.688 7.359 1 96.06 19 LEU B O 1
ATOM 796 N N . THR B 1 20 ? 4.793 -0.202 8.039 1 91.25 20 THR B N 1
ATOM 797 C CA . THR B 1 20 ? 5.402 -0.062 9.359 1 91.25 20 THR B CA 1
ATOM 798 C C . THR B 1 20 ? 5.156 -1.306 10.203 1 91.25 20 THR B C 1
ATOM 800 O O . THR B 1 20 ? 4.375 -2.18 9.82 1 91.25 20 THR B O 1
ATOM 803 N N . LYS B 1 21 ? 5.891 -1.384 11.297 1 89.12 21 LYS B N 1
ATOM 804 C CA . LYS B 1 21 ? 5.668 -2.479 12.242 1 89.12 21 LYS B CA 1
ATOM 805 C C . LYS B 1 21 ? 4.203 -2.549 12.664 1 89.12 21 LYS B C 1
ATOM 807 O O . LYS B 1 21 ? 3.639 -3.637 12.789 1 89.12 21 LYS B O 1
ATOM 812 N N . GLN B 1 22 ? 3.621 -1.354 12.93 1 89.69 22 GLN B N 1
ATOM 813 C CA . GLN B 1 22 ? 2.205 -1.308 13.281 1 89.69 22 GLN B CA 1
ATOM 814 C C . GLN B 1 22 ? 1.341 -1.904 12.18 1 89.69 22 GLN B C 1
ATOM 816 O O . GLN B 1 22 ? 0.393 -2.643 12.453 1 89.69 22 GLN B O 1
ATOM 821 N N . ASP B 1 23 ? 1.595 -1.533 10.938 1 93.88 23 ASP B N 1
ATOM 822 C CA . ASP B 1 23 ? 0.857 -2.105 9.812 1 93.88 23 ASP B CA 1
ATOM 823 C C . ASP B 1 23 ? 0.904 -3.633 9.852 1 93.88 23 ASP B C 1
ATOM 825 O O . ASP B 1 23 ? -0.113 -4.293 9.633 1 93.88 23 ASP B O 1
ATOM 829 N N . LEU B 1 24 ? 2.111 -4.164 10.195 1 94.69 24 LEU B N 1
ATOM 830 C CA . LEU B 1 24 ? 2.344 -5.598 10.094 1 94.69 24 LEU B CA 1
ATOM 831 C C . LEU B 1 24 ? 1.62 -6.348 11.211 1 94.69 24 LEU B C 1
ATOM 833 O O . LEU B 1 24 ? 1.402 -7.559 11.109 1 94.69 24 LEU B O 1
ATOM 837 N N . THR B 1 25 ? 1.293 -5.668 12.273 1 94 25 THR B N 1
ATOM 838 C CA . THR B 1 25 ? 0.478 -6.277 13.32 1 94 25 THR B CA 1
ATOM 839 C C . THR B 1 25 ? -0.971 -6.418 12.867 1 94 25 THR B C 1
ATOM 841 O O . THR B 1 25 ? -1.697 -7.289 13.352 1 94 25 THR B O 1
ATOM 844 N N . LYS B 1 26 ? -1.387 -5.613 11.883 1 95.06 26 LYS B N 1
ATOM 845 C CA . LYS B 1 26 ? -2.785 -5.543 11.469 1 95.06 26 LYS B CA 1
ATOM 846 C C . LYS B 1 26 ? -2.967 -6.07 10.047 1 95.06 26 LYS B C 1
ATOM 848 O O . LYS B 1 26 ? -4.094 -6.312 9.609 1 95.06 26 LYS B O 1
ATOM 853 N N . PHE B 1 27 ? -1.996 -6.145 9.344 1 95.88 27 PHE B N 1
ATOM 854 C CA . PHE B 1 27 ? -1.907 -6.652 7.984 1 95.88 27 PHE B CA 1
ATOM 855 C C . PHE B 1 27 ? -0.807 -7.699 7.867 1 95.88 27 PHE B C 1
ATOM 857 O O . PHE B 1 27 ? 0.376 -7.359 7.797 1 95.88 27 PHE B O 1
ATOM 864 N N . HIS B 1 28 ? -1.207 -8.938 7.82 1 94.5 28 HIS B N 1
ATOM 865 C CA . HIS B 1 28 ? -0.29 -10.047 8.039 1 94.5 28 HIS B CA 1
ATOM 866 C C . HIS B 1 28 ? 0.39 -10.469 6.746 1 94.5 28 HIS B C 1
ATOM 868 O O . HIS B 1 28 ? 0.049 -11.508 6.172 1 94.5 28 HIS B O 1
ATOM 874 N N . VAL B 1 29 ? 1.398 -9.688 6.461 1 94.19 29 VAL B N 1
ATOM 875 C CA . VAL B 1 29 ? 2.166 -9.977 5.254 1 94.19 29 VAL B CA 1
ATOM 876 C C . VAL B 1 29 ? 3.641 -10.148 5.609 1 94.19 29 VAL B C 1
ATOM 878 O O . VAL B 1 29 ? 4.086 -9.711 6.672 1 94.19 29 VAL B O 1
ATOM 881 N N . GLU B 1 30 ? 4.348 -10.859 4.789 1 91.25 30 GLU B N 1
ATOM 882 C CA . GLU B 1 30 ? 5.797 -11.023 4.84 1 91.25 30 GLU B CA 1
ATOM 883 C C . GLU B 1 30 ? 6.43 -10.758 3.475 1 91.25 30 GLU B C 1
ATOM 885 O O . GLU B 1 30 ? 5.723 -10.508 2.496 1 91.25 30 GLU B O 1
ATOM 890 N N . ASP B 1 31 ? 7.715 -10.609 3.516 1 90.56 31 ASP B N 1
ATOM 891 C CA . ASP B 1 31 ? 8.422 -10.484 2.246 1 90.56 31 ASP B CA 1
ATOM 892 C C . ASP B 1 31 ? 7.965 -11.547 1.253 1 90.56 31 ASP B C 1
ATOM 894 O O . ASP B 1 31 ? 7.867 -12.727 1.601 1 90.56 31 ASP B O 1
ATOM 898 N N . GLY B 1 32 ? 7.602 -11.148 0.07 1 88.31 32 GLY B N 1
ATOM 899 C CA . GLY B 1 32 ? 7.191 -12.078 -0.971 1 88.31 32 GLY B CA 1
ATOM 900 C C . GLY B 1 32 ? 5.691 -12.305 -1.013 1 88.31 32 GLY B C 1
ATOM 901 O O . GLY B 1 32 ? 5.18 -12.93 -1.942 1 88.31 32 GLY B O 1
ATOM 902 N N . THR B 1 33 ? 4.938 -11.867 -0.002 1 90.38 33 THR B N 1
ATOM 903 C CA . THR B 1 33 ? 3.49 -12.023 -0.027 1 90.38 33 THR B CA 1
ATOM 904 C C . THR B 1 33 ? 2.896 -11.367 -1.271 1 90.38 33 THR B C 1
ATOM 906 O O . THR B 1 33 ? 3.254 -10.234 -1.614 1 90.38 33 THR B O 1
ATOM 909 N N . VAL B 1 34 ? 2.014 -12.047 -1.937 1 89.75 34 VAL B N 1
ATOM 910 C CA . VAL B 1 34 ? 1.352 -11.531 -3.133 1 89.75 34 VAL B CA 1
ATOM 911 C C . VAL B 1 34 ? 0.045 -10.844 -2.746 1 89.75 34 VAL B C 1
ATOM 913 O O . VAL B 1 34 ? -0.743 -11.391 -1.968 1 89.75 34 VAL B O 1
ATOM 916 N N . LEU B 1 35 ? -0.135 -9.656 -3.289 1 92.88 35 LEU B N 1
ATOM 917 C CA . LEU B 1 35 ? -1.312 -8.844 -2.992 1 92.88 35 LEU B CA 1
ATOM 918 C C . LEU B 1 35 ? -2.105 -8.555 -4.262 1 92.88 35 LEU B C 1
ATOM 920 O O . LEU B 1 35 ? -1.523 -8.297 -5.316 1 92.88 35 LEU B O 1
ATOM 924 N N . GLU B 1 36 ? -3.305 -8.703 -4.203 1 92.31 36 GLU B N 1
ATOM 925 C CA . GLU B 1 36 ? -4.191 -8.156 -5.23 1 92.31 36 GLU B CA 1
ATOM 926 C C . GLU B 1 36 ? -4.543 -6.703 -4.938 1 92.31 36 GLU B C 1
ATOM 928 O O . GLU B 1 36 ? -4.66 -6.305 -3.777 1 92.31 36 GLU B O 1
ATOM 933 N N . LYS B 1 37 ? -4.746 -5.926 -5.953 1 94.12 37 LYS B N 1
ATOM 934 C CA . LYS B 1 37 ? -5.023 -4.496 -5.812 1 94.12 37 LYS B CA 1
ATOM 935 C C . LYS B 1 37 ? -6.461 -4.176 -6.215 1 94.12 37 LYS B C 1
ATOM 937 O O . LYS B 1 37 ? -6.984 -4.742 -7.176 1 94.12 37 LYS B O 1
ATOM 942 N N . GLU B 1 38 ? -7.059 -3.336 -5.508 1 95.06 38 GLU B N 1
ATOM 943 C CA . GLU B 1 38 ? -8.328 -2.709 -5.848 1 95.06 38 GLU B CA 1
ATOM 944 C C . GLU B 1 38 ? -8.227 -1.188 -5.805 1 95.06 38 GLU B C 1
ATOM 946 O O . GLU B 1 38 ? -7.594 -0.627 -4.91 1 95.06 38 GLU B O 1
ATOM 951 N N . TYR B 1 39 ? -8.922 -0.612 -6.777 1 95.69 39 TYR B N 1
ATOM 952 C CA . TYR B 1 39 ? -8.859 0.841 -6.887 1 95.69 39 TYR B CA 1
ATOM 953 C C . TYR B 1 39 ? -10.234 1.46 -6.672 1 95.69 39 TYR B C 1
ATOM 955 O O . TYR B 1 39 ? -11.25 0.884 -7.07 1 95.69 39 TYR B O 1
ATOM 963 N N . ASP B 1 40 ? -10.172 2.57 -6.051 1 94.12 40 ASP B N 1
ATOM 964 C CA . ASP B 1 40 ? -11.367 3.412 -6.039 1 94.12 40 ASP B CA 1
ATOM 965 C C . ASP B 1 40 ? -11.531 4.141 -7.371 1 94.12 40 ASP B C 1
ATOM 967 O O . ASP B 1 40 ? -10.555 4.609 -7.957 1 94.12 40 ASP B O 1
ATOM 971 N N . PRO B 1 41 ? -12.695 4.246 -7.887 1 93.19 41 PRO B N 1
ATOM 972 C CA . PRO B 1 41 ? -12.922 4.859 -9.195 1 93.19 41 PRO B CA 1
ATOM 973 C C . PRO B 1 41 ? -12.453 6.312 -9.258 1 93.19 41 PRO B C 1
ATOM 975 O O . PRO B 1 41 ? -12.148 6.824 -10.336 1 93.19 41 PRO B O 1
ATOM 978 N N . ASN B 1 42 ? -12.359 7.031 -8.117 1 91.94 42 ASN B N 1
ATOM 979 C CA . ASN B 1 42 ? -11.992 8.445 -8.109 1 91.94 42 ASN B CA 1
ATOM 980 C C . ASN B 1 42 ? -10.484 8.633 -7.969 1 91.94 42 ASN B C 1
ATOM 982 O O . ASN B 1 42 ? -10 9.766 -7.906 1 91.94 42 ASN B O 1
ATOM 986 N N . GLY B 1 43 ? -9.812 7.578 -7.887 1 94.62 43 GLY B N 1
ATOM 987 C CA . GLY B 1 43 ? -8.359 7.641 -7.824 1 94.62 43 GLY B CA 1
ATOM 988 C C . GLY B 1 43 ? -7.836 8.055 -6.461 1 94.62 43 GLY B C 1
ATOM 989 O O . GLY B 1 43 ? -6.684 8.477 -6.336 1 94.62 43 GLY B O 1
ATOM 990 N N . LYS B 1 44 ? -8.641 7.961 -5.414 1 93.94 44 LYS B N 1
ATOM 991 C CA . LYS B 1 44 ? -8.266 8.5 -4.109 1 93.94 44 LYS B CA 1
ATOM 992 C C . LYS B 1 44 ? -7.949 7.379 -3.119 1 93.94 44 LYS B C 1
ATOM 994 O O . LYS B 1 44 ? -7.484 7.641 -2.01 1 93.94 44 LYS B O 1
ATOM 999 N N . LYS B 1 45 ? -8.18 6.148 -3.568 1 96.31 45 LYS B N 1
ATOM 1000 C CA . LYS B 1 45 ? -7.977 5.023 -2.66 1 96.31 45 LYS B CA 1
ATOM 1001 C C . LYS B 1 45 ? -7.422 3.811 -3.4 1 96.31 45 LYS B C 1
ATOM 1003 O O . LYS B 1 45 ? -7.855 3.504 -4.516 1 96.31 45 LYS B O 1
ATOM 1008 N N . ILE B 1 46 ? -6.543 3.059 -2.805 1 97.69 46 ILE B N 1
ATOM 1009 C CA . ILE B 1 46 ? -6.086 1.755 -3.275 1 97.69 46 ILE B CA 1
ATOM 1010 C C . ILE B 1 46 ? -6.152 0.743 -2.133 1 97.69 46 ILE B C 1
ATOM 1012 O O . ILE B 1 46 ? -5.844 1.073 -0.985 1 97.69 46 ILE B O 1
ATOM 1016 N N . THR B 1 47 ? -6.566 -0.419 -2.408 1 97.12 47 THR B N 1
ATOM 1017 C CA . THR B 1 47 ? -6.633 -1.511 -1.442 1 97.12 47 THR B CA 1
ATOM 1018 C C . THR B 1 47 ? -5.73 -2.666 -1.87 1 97.12 47 THR B C 1
ATOM 1020 O O . THR B 1 47 ? -5.727 -3.057 -3.039 1 97.12 47 THR B O 1
ATOM 1023 N N . PHE B 1 48 ? -4.969 -3.123 -0.914 1 96.62 48 PHE B N 1
ATOM 1024 C CA . PHE B 1 48 ? -4.188 -4.34 -1.093 1 96.62 48 PHE B CA 1
ATOM 1025 C C . PHE B 1 48 ? -4.781 -5.492 -0.292 1 96.62 48 PHE B C 1
ATOM 1027 O O . PHE B 1 48 ? -5.039 -5.355 0.906 1 96.62 48 PHE B O 1
ATOM 1034 N N . LYS B 1 49 ? -5.004 -6.621 -0.985 1 94.62 49 LYS B N 1
ATOM 1035 C CA . LYS B 1 49 ? -5.555 -7.82 -0.363 1 94.62 49 LYS B CA 1
ATOM 1036 C C . LYS B 1 49 ? -4.609 -9.008 -0.527 1 94.62 49 LYS B C 1
ATOM 1038 O O . LYS B 1 49 ? -4.09 -9.25 -1.619 1 94.62 49 LYS B O 1
ATOM 1043 N N . ILE B 1 50 ? -4.414 -9.664 0.625 1 92.56 50 ILE B N 1
ATOM 1044 C CA . ILE B 1 50 ? -3.6 -10.875 0.549 1 92.56 50 ILE B CA 1
ATOM 1045 C C . ILE B 1 50 ? -4.289 -11.906 -0.337 1 92.56 50 ILE B C 1
ATOM 1047 O O . ILE B 1 50 ? -5.48 -12.188 -0.165 1 92.56 50 ILE B O 1
ATOM 1051 N N . VAL B 1 51 ? -3.557 -12.281 -1.306 1 85.38 51 VAL B N 1
ATOM 1052 C CA . VAL B 1 51 ? -4.102 -13.305 -2.189 1 85.38 51 VAL B CA 1
ATOM 1053 C C . VAL B 1 51 ? -4.078 -14.656 -1.484 1 85.38 51 VAL B C 1
ATOM 1055 O O . VAL B 1 51 ? -3.047 -15.07 -0.951 1 85.38 51 VAL B O 1
ATOM 1058 N N . ASP B 1 52 ? -5.16 -15.094 -1.04 1 70.94 52 ASP B N 1
ATOM 1059 C CA . ASP B 1 52 ? -5.242 -16.422 -0.438 1 70.94 52 ASP B CA 1
ATOM 1060 C C . ASP B 1 52 ? -4.508 -17.453 -1.287 1 70.94 52 ASP B C 1
ATOM 1062 O O . ASP B 1 52 ? -4.594 -17.438 -2.518 1 70.94 52 ASP B O 1
ATOM 1066 N N . SER B 1 53 ? -3.219 -17.656 -0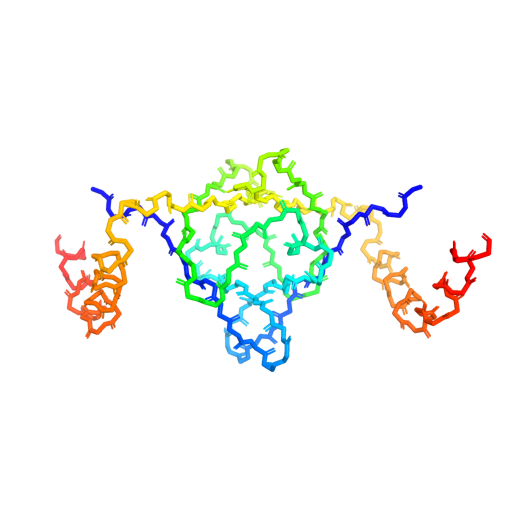.744 1 52.88 53 SER B N 1
ATOM 1067 C CA . SER B 1 53 ? -2.426 -18.703 -1.385 1 52.88 53 SER B CA 1
ATOM 1068 C C . SER B 1 53 ? -3.309 -19.844 -1.862 1 52.88 53 SER B C 1
ATOM 1070 O O . SER B 1 53 ? -3.936 -20.531 -1.052 1 52.88 53 SER B O 1
ATOM 1072 N N . ILE B 1 54 ? -4.105 -19.656 -2.764 1 55.34 54 ILE B N 1
ATOM 1073 C CA . ILE B 1 54 ? -3.836 -21 -3.266 1 55.34 54 ILE B CA 1
ATOM 1074 C C . ILE B 1 54 ? -2.328 -21.25 -3.281 1 55.34 54 ILE B C 1
ATOM 1076 O O . ILE B 1 54 ? -1.537 -20.328 -3.125 1 55.34 54 ILE B O 1
ATOM 1080 N N . ASN B 1 55 ? -1.703 -22.422 -3.732 1 57.88 55 ASN B N 1
ATOM 1081 C CA . ASN B 1 55 ? -0.341 -22.953 -3.701 1 57.88 55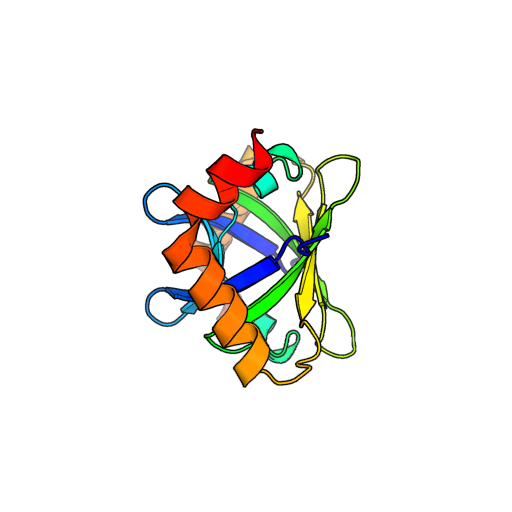 ASN B CA 1
ATOM 1082 C C . ASN B 1 55 ? 0.69 -21.828 -3.85 1 57.88 55 ASN B C 1
ATOM 1084 O O . ASN B 1 55 ? 0.978 -21.391 -4.965 1 57.88 55 ASN B O 1
ATOM 1088 N N . PRO B 1 56 ? 0.889 -21.156 -2.656 1 55.03 56 PRO B N 1
ATOM 1089 C CA . PRO B 1 56 ? 1.89 -20.094 -2.707 1 55.03 56 PRO B CA 1
ATOM 1090 C C . PRO B 1 56 ? 3.023 -20.391 -3.686 1 55.03 56 PRO B C 1
ATOM 1092 O O . PRO B 1 56 ? 3.541 -19.469 -4.332 1 55.03 56 PRO B O 1
ATOM 1095 N N . ASN B 1 57 ? 3.408 -21.594 -3.566 1 53.69 57 ASN B N 1
ATOM 1096 C CA . ASN B 1 57 ? 4.43 -22.016 -4.516 1 53.69 57 ASN B CA 1
ATOM 1097 C C . ASN B 1 57 ? 3.992 -21.766 -5.957 1 53.69 57 ASN B C 1
ATOM 1099 O O . ASN B 1 57 ? 4.797 -21.344 -6.789 1 53.69 57 ASN B O 1
ATOM 1103 N N . LEU B 1 58 ? 2.785 -22.016 -6.133 1 59.19 58 LEU B N 1
ATOM 1104 C CA . LEU B 1 58 ? 2.281 -21.797 -7.484 1 59.19 58 LEU B CA 1
ATOM 1105 C C . LEU B 1 58 ? 2.195 -20.312 -7.805 1 59.19 58 LEU B C 1
ATOM 1107 O O . LEU B 1 58 ? 2.562 -19.891 -8.898 1 59.19 58 LEU B O 1
ATOM 1111 N N . ASP B 1 59 ? 1.839 -19.547 -6.938 1 56.69 59 ASP B N 1
ATOM 1112 C CA . ASP B 1 59 ? 1.686 -18.109 -7.145 1 56.69 59 ASP B CA 1
ATOM 1113 C C . ASP B 1 59 ? 3.039 -17.438 -7.371 1 56.69 59 ASP B C 1
ATOM 1115 O O . ASP B 1 59 ? 3.184 -16.594 -8.266 1 56.69 59 ASP B O 1
ATOM 1119 N N . ASN B 1 60 ? 3.9 -17.797 -6.516 1 58.19 60 ASN B N 1
ATOM 1120 C CA . ASN B 1 60 ? 5.262 -17.312 -6.699 1 58.19 60 ASN B CA 1
ATOM 1121 C C . ASN B 1 60 ? 5.82 -17.703 -8.062 1 58.19 60 ASN B C 1
ATOM 1123 O O . ASN B 1 60 ? 6.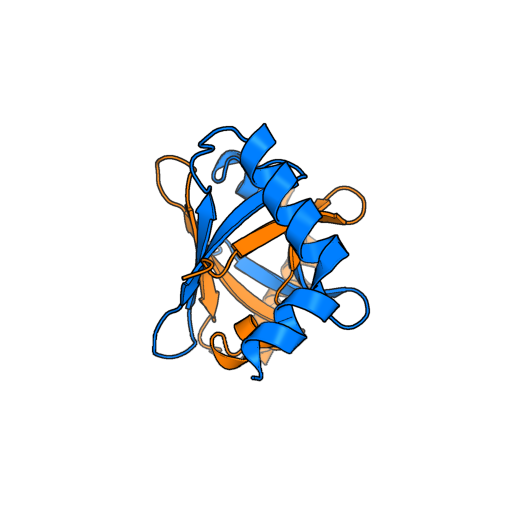551 -16.922 -8.688 1 58.19 60 ASN B O 1
ATOM 1127 N N . PHE B 1 61 ? 5.496 -18.922 -8.406 1 60.94 61 PHE B N 1
ATOM 1128 C CA . PHE B 1 61 ? 5.941 -19.406 -9.703 1 60.94 61 PHE B CA 1
ATOM 1129 C C . PHE B 1 61 ? 5.336 -18.578 -10.828 1 60.94 61 PHE B C 1
ATOM 1131 O O . PHE B 1 61 ? 6.027 -18.203 -11.781 1 60.94 61 PHE B O 1
ATOM 1138 N N . ILE B 1 62 ? 4.223 -18.188 -10.719 1 61.69 62 ILE B N 1
ATOM 1139 C CA . ILE B 1 62 ? 3.523 -17.438 -11.758 1 61.69 62 ILE B CA 1
ATOM 1140 C C . ILE B 1 62 ? 4.082 -16.016 -11.82 1 61.69 62 ILE B C 1
ATOM 1142 O O . ILE B 1 62 ? 4.367 -15.5 -12.906 1 61.69 62 ILE B O 1
ATOM 1146 N N . ASP B 1 63 ? 4.242 -15.516 -10.688 1 58.56 63 ASP B N 1
ATOM 1147 C CA . ASP B 1 63 ? 4.816 -14.172 -10.625 1 58.56 63 ASP B CA 1
ATOM 1148 C C . ASP B 1 63 ? 6.203 -14.141 -11.266 1 58.56 63 ASP B C 1
ATOM 1150 O O . ASP B 1 63 ? 6.523 -13.219 -12.016 1 58.56 63 ASP B O 1
ATOM 1154 N N . GLN B 1 64 ? 6.996 -15.062 -10.75 1 59.41 64 GLN B N 1
ATOM 1155 C CA . GLN B 1 64 ? 8.344 -15.164 -11.312 1 59.41 64 GLN B CA 1
ATOM 1156 C C . GLN B 1 64 ? 8.289 -15.383 -12.82 1 59.41 64 GLN B C 1
ATOM 1158 O O . GLN B 1 64 ? 9.102 -14.828 -13.562 1 59.41 64 GLN B O 1
ATOM 1163 N N . PHE B 1 65 ? 7.395 -16.25 -13.195 1 61.59 65 PHE B N 1
ATOM 1164 C CA . PHE B 1 65 ? 7.207 -16.531 -14.617 1 61.59 65 PHE B CA 1
ATOM 1165 C C . PHE B 1 65 ? 6.84 -15.258 -15.375 1 61.59 65 PHE B C 1
ATOM 1167 O O . PHE B 1 65 ? 7.391 -14.977 -16.438 1 61.59 65 PHE B O 1
ATOM 1174 N N . TYR B 1 66 ? 5.992 -14.375 -14.797 1 58.34 66 TYR B N 1
ATOM 1175 C CA . TYR B 1 66 ? 5.562 -13.133 -15.422 1 58.34 66 TYR B CA 1
ATOM 1176 C C . TYR B 1 66 ? 6.699 -12.117 -15.445 1 58.34 66 TYR B C 1
ATOM 1178 O O . TYR B 1 66 ? 6.891 -11.414 -16.438 1 58.34 66 TYR B O 1
ATOM 1186 N N . GLU B 1 67 ? 7.32 -11.969 -14.383 1 58.22 67 GLU B N 1
ATOM 1187 C CA . GLU B 1 67 ? 8.438 -11.023 -14.305 1 58.22 67 GLU B CA 1
ATOM 1188 C C . GLU B 1 67 ? 9.539 -11.398 -15.281 1 58.22 67 GLU B C 1
ATOM 1190 O O . GLU B 1 67 ? 10.133 -10.523 -15.922 1 58.22 67 GLU B O 1
ATOM 1195 N N . GLU B 1 68 ? 9.805 -12.609 -15.336 1 60.72 68 GLU B N 1
ATOM 1196 C CA . GLU B 1 68 ? 10.852 -13.109 -16.234 1 60.72 68 GLU B CA 1
ATOM 1197 C C . GLU B 1 68 ? 10.438 -12.969 -17.688 1 60.72 68 GLU B C 1
ATOM 1199 O O . GLU B 1 68 ? 11.289 -12.805 -18.562 1 60.72 68 GLU B O 1
ATOM 1204 N N . ASN B 1 69 ? 9.164 -13.008 -17.812 1 60.88 69 ASN B N 1
ATOM 1205 C CA . ASN B 1 69 ? 8.68 -13.008 -19.203 1 60.88 69 ASN B CA 1
ATOM 1206 C C . ASN B 1 69 ? 7.887 -11.742 -19.516 1 60.88 69 ASN B C 1
ATOM 1208 O O . ASN B 1 69 ? 7.031 -11.742 -20.391 1 60.88 69 ASN B O 1
ATOM 1212 N N . LYS B 1 70 ? 8.047 -10.734 -18.656 1 60.22 70 LYS B N 1
ATOM 1213 C CA . LYS B 1 70 ? 7.293 -9.492 -18.719 1 60.22 70 LYS B CA 1
ATOM 1214 C C . LYS B 1 70 ? 7.27 -8.938 -20.141 1 60.22 70 LYS B C 1
ATOM 1216 O O . LYS B 1 70 ? 6.227 -8.492 -20.625 1 60.22 70 LYS B O 1
ATOM 1221 N N . GLU B 1 71 ? 8.406 -8.797 -20.688 1 56.22 71 GLU B N 1
ATOM 1222 C CA . GLU B 1 71 ? 8.492 -8.305 -22.047 1 56.22 71 GLU B CA 1
ATOM 1223 C C . GLU B 1 71 ? 7.68 -9.172 -23 1 56.22 71 GLU B C 1
ATOM 1225 O O . GLU B 1 71 ? 7.012 -8.656 -23.906 1 56.22 71 GLU B O 1
ATOM 1230 N N . LEU B 1 72 ? 7.77 -10.414 -22.766 1 57.97 72 LEU B N 1
ATOM 1231 C CA . LEU B 1 72 ? 7.043 -11.32 -23.641 1 57.97 72 LEU B CA 1
ATOM 1232 C C . LEU B 1 72 ? 5.535 -11.18 -23.453 1 57.97 72 LEU B C 1
ATOM 1234 O O . LEU B 1 72 ? 4.773 -11.195 -24.422 1 57.97 72 LEU B O 1
ATOM 1238 N N . THR B 1 73 ? 5.129 -11.07 -22.25 1 57.16 73 THR B N 1
ATOM 1239 C CA . THR B 1 73 ? 3.711 -10.969 -21.922 1 57.16 73 THR B CA 1
ATOM 1240 C C . THR B 1 73 ? 3.148 -9.625 -22.375 1 57.16 73 THR B C 1
ATOM 1242 O O . THR B 1 73 ? 2.035 -9.555 -22.906 1 57.16 73 THR B O 1
ATOM 1245 N N . ARG B 1 74 ? 3.857 -8.648 -22.281 1 55.47 74 ARG B N 1
ATOM 1246 C CA . ARG B 1 74 ? 3.455 -7.336 -22.766 1 55.47 74 ARG B CA 1
ATOM 1247 C C . ARG B 1 74 ? 3.266 -7.348 -24.281 1 55.47 74 ARG B C 1
ATOM 1249 O O . ARG B 1 74 ? 2.336 -6.723 -24.812 1 55.47 74 ARG B O 1
ATOM 1256 N N . GLU B 1 75 ? 4.113 -7.922 -24.891 1 54.69 75 GLU B N 1
ATOM 1257 C CA . GLU B 1 75 ? 4.039 -8.055 -26.344 1 54.69 75 GLU B CA 1
ATOM 1258 C C . GLU B 1 75 ? 2.789 -8.828 -26.75 1 54.69 75 GLU B C 1
ATOM 1260 O O . GLU B 1 75 ? 2.193 -8.539 -27.797 1 54.69 75 GLU B O 1
ATOM 1265 N N . LEU B 1 76 ? 2.418 -9.633 -25.953 1 55.12 76 LEU B N 1
ATOM 1266 C CA . LEU B 1 76 ? 1.238 -10.43 -26.266 1 55.12 76 LEU B CA 1
ATOM 1267 C C . LEU B 1 76 ? -0.04 -9.641 -26 1 55.12 76 LEU B C 1
ATOM 1269 O O . LEU B 1 76 ? -1.044 -9.828 -26.68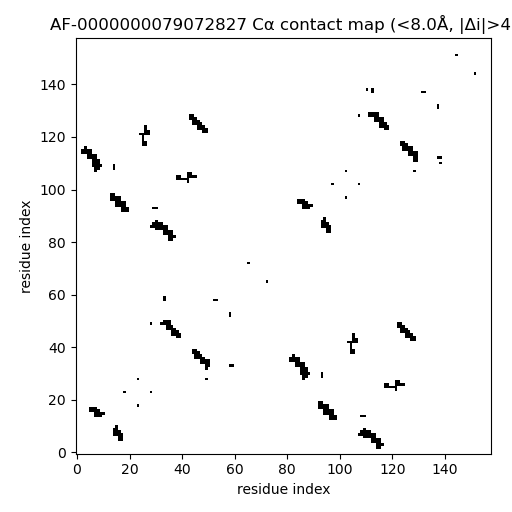8 1 55.12 76 LEU B O 1
ATOM 1273 N N . GLU B 1 77 ? 0.058 -8.859 -24.984 1 51.38 77 GLU B N 1
ATOM 1274 C CA . GLU B 1 77 ? -1.102 -8.031 -24.656 1 51.38 77 GLU B CA 1
ATOM 1275 C C . GLU B 1 77 ? -1.3 -6.934 -25.688 1 51.38 77 GLU B C 1
ATOM 1277 O O . GLU B 1 77 ? -2.422 -6.473 -25.906 1 51.38 77 GLU B O 1
ATOM 1282 N N . ASN B 1 78 ? -0.356 -6.324 -26.203 1 49.69 78 ASN B N 1
ATOM 1283 C CA . ASN B 1 78 ? -0.419 -5.258 -27.203 1 49.69 78 ASN B CA 1
ATOM 1284 C C . ASN B 1 78 ? -0.729 -5.801 -28.594 1 49.69 78 ASN B C 1
ATOM 1286 O O . ASN B 1 78 ? -0.892 -5.031 -29.531 1 49.69 78 ASN B O 1
ATOM 1290 N N . LYS B 1 79 ? -0.854 -7.105 -28.844 1 47 79 LYS B N 1
ATOM 1291 C CA . LYS B 1 79 ? -1.39 -7.59 -30.109 1 47 79 LYS B CA 1
ATOM 1292 C C . LYS B 1 79 ? -2.896 -7.809 -30.031 1 47 79 LYS B C 1
ATOM 1294 O O . LYS B 1 79 ? -3.424 -8.109 -28.953 1 47 79 LYS B O 1
#

Solvent-accessible surface area (backbone atoms only — not comparable to full-atom values): 8827 Å² total; per-residue (Å²): 129,84,70,62,60,49,53,32,35,70,59,88,96,34,41,29,38,73,46,48,73,71,47,44,76,40,31,73,66,50,76,63,38,48,24,36,60,45,69,37,95,84,21,49,27,42,33,42,29,59,51,73,64,58,60,52,68,53,52,52,48,47,49,52,50,42,66,76,34,38,72,60,51,49,55,55,65,77,99,128,85,70,62,59,49,54,31,36,72,57,87,96,37,41,29,38,71,46,49,75,71,48,45,77,42,29,72,66,51,74,64,38,47,26,37,60,44,68,38,94,84,21,48,27,41,32,42,30,57,51,74,65,57,62,53,71,53,51,52,49,49,50,51,52,42,64,74,33,38,72,58,52,49,55,54,66,77,99